Protein AF-A0A401Q670-F1 (afdb_monomer_lite)

pLDDT: mean 93.49, std 8.0, range [47.19, 98.44]

Foldseek 3Di:
DDDDPDDPVVVVVLVVVVVCVVCVVQPHPDPVRVVVCVVVVVRDDDDDDPVRVVVVDDDDDPDDDDDSD

InterPro domains:
  IPR001093 IMP dehydrogenase/GMP reductase [PF00478] (3-59)
  IPR005990 Inosine-5'-monophosphate dehydrogenase [PTHR11911] (3-69)
  IPR013785 Aldolase-type TIM barrel [G3DSA:3.20.20.70] (2-69)

Structure (mmCIF, N/CA/C/O backbone):
data_AF-A0A401Q670-F1
#
_entry.id   AF-A0A401Q670-F1
#
loop_
_atom_site.group_PDB
_atom_site.id
_atom_site.type_symbol
_atom_site.label_atom_id
_atom_site.label_alt_id
_atom_site.label_comp_id
_atom_site.label_asym_id
_atom_site.label_entity_id
_atom_site.label_seq_id
_atom_site.pdbx_PDB_ins_code
_atom_site.Cartn_x
_atom_site.Cartn_y
_atom_site.Cartn_z
_atom_site.occupancy
_atom_site.B_iso_or_equiv
_atom_site.auth_seq_id
_atom_site.auth_comp_id
_atom_site.auth_asym_id
_atom_site.auth_atom_id
_atom_site.pdbx_PDB_model_num
ATOM 1 N N . MET A 1 1 ? 2.852 9.236 -25.215 1.00 47.19 1 MET A N 1
ATOM 2 C CA . MET A 1 1 ? 2.586 7.892 -25.770 1.00 47.19 1 MET A CA 1
ATOM 3 C C . MET A 1 1 ? 2.654 6.911 -24.616 1.00 47.19 1 MET A C 1
ATOM 5 O O . MET A 1 1 ? 3.613 6.980 -23.863 1.00 47.19 1 MET A O 1
ATOM 9 N N . SER A 1 2 ? 1.627 6.093 -24.401 1.00 69.25 2 SER A N 1
ATOM 10 C CA . SER A 1 2 ? 1.686 5.013 -23.411 1.00 69.25 2 SER A CA 1
ATOM 11 C C . SER A 1 2 ? 2.585 3.902 -23.944 1.00 69.25 2 SER A C 1
ATOM 13 O O . SER A 1 2 ? 2.347 3.422 -25.050 1.00 69.25 2 SER A O 1
ATOM 15 N N . GLU A 1 3 ? 3.604 3.520 -23.181 1.00 80.12 3 GLU A N 1
ATOM 16 C CA . GLU A 1 3 ? 4.439 2.361 -23.501 1.00 80.12 3 GLU A CA 1
ATOM 17 C C . GLU A 1 3 ? 3.638 1.061 -23.366 1.00 80.12 3 GLU A C 1
ATOM 19 O O . GLU A 1 3 ? 2.714 0.972 -22.547 1.00 80.12 3 GLU A O 1
ATOM 24 N N . ASP A 1 4 ? 3.986 0.066 -24.184 1.00 85.69 4 ASP A N 1
ATOM 25 C CA . ASP A 1 4 ? 3.404 -1.270 -24.086 1.00 85.69 4 ASP A CA 1
ATOM 26 C C . ASP A 1 4 ? 3.740 -1.885 -22.721 1.00 85.69 4 ASP A C 1
ATOM 28 O O . ASP A 1 4 ? 4.883 -1.851 -22.265 1.00 85.69 4 ASP A O 1
ATOM 32 N N . LYS A 1 5 ? 2.725 -2.430 -22.050 1.00 83.38 5 LYS A N 1
ATOM 33 C CA . LYS A 1 5 ? 2.860 -3.034 -20.714 1.00 83.38 5 LYS A CA 1
ATOM 34 C C . LYS A 1 5 ? 2.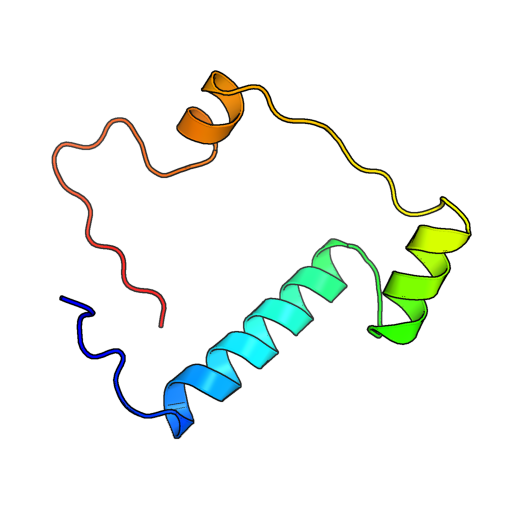867 -4.562 -20.764 1.00 83.38 5 LYS A C 1
ATOM 36 O O . LYS A 1 5 ? 2.786 -5.206 -19.719 1.00 83.38 5 LYS A O 1
ATOM 41 N N . GLY A 1 6 ? 2.940 -5.147 -21.958 1.00 85.69 6 GLY A N 1
ATOM 42 C CA . GLY A 1 6 ? 2.823 -6.579 -22.172 1.00 85.69 6 GLY A CA 1
ATOM 43 C C . GLY A 1 6 ? 1.414 -7.131 -21.931 1.00 85.69 6 GLY A C 1
ATOM 44 O O . GLY A 1 6 ? 0.420 -6.418 -21.807 1.00 85.69 6 GLY A O 1
ATOM 45 N N . SER A 1 7 ? 1.324 -8.462 -21.887 1.00 93.06 7 SER A N 1
ATOM 46 C CA . SER A 1 7 ? 0.051 -9.186 -21.809 1.00 93.06 7 SER A CA 1
ATOM 47 C C . SER A 1 7 ? -0.666 -9.025 -20.465 1.00 93.06 7 SER A C 1
ATOM 49 O O . SER A 1 7 ? -0.066 -9.168 -19.394 1.00 93.06 7 SER A O 1
ATOM 51 N N . ILE A 1 8 ? -1.997 -8.893 -20.521 1.00 94.31 8 ILE A N 1
ATOM 52 C CA . ILE A 1 8 ? -2.876 -8.902 -19.342 1.00 94.31 8 ILE A CA 1
ATOM 53 C C . ILE A 1 8 ? -2.727 -10.174 -18.501 1.00 94.31 8 ILE A C 1
ATOM 55 O O . ILE A 1 8 ? -2.894 -10.123 -17.286 1.00 94.31 8 ILE A O 1
ATOM 59 N N . HIS A 1 9 ? -2.354 -11.300 -19.119 1.00 94.88 9 HIS A N 1
ATOM 60 C CA . HIS A 1 9 ? -2.162 -12.567 -18.416 1.00 94.88 9 HIS A CA 1
ATOM 61 C C . HIS A 1 9 ? -0.980 -12.532 -17.443 1.00 94.88 9 HIS A C 1
ATOM 63 O O . HIS A 1 9 ? -0.951 -13.329 -16.514 1.00 94.88 9 HIS A O 1
ATOM 69 N N . LYS A 1 10 ? -0.025 -11.610 -17.628 1.00 92.25 10 LYS A N 1
ATOM 70 C CA . LYS A 1 10 ? 1.061 -11.354 -16.668 1.00 92.25 10 LYS A CA 1
ATOM 71 C C . LYS A 1 10 ? 0.722 -10.191 -15.741 1.00 92.25 10 LYS A C 1
ATOM 73 O O . LYS A 1 10 ? 0.949 -10.267 -14.537 1.00 92.25 10 LYS A O 1
ATOM 78 N N . PHE A 1 11 ? 0.131 -9.136 -16.297 1.00 93.12 11 PHE A N 1
ATOM 79 C CA . PHE A 1 11 ? -0.128 -7.908 -15.555 1.00 93.12 11 PHE A CA 1
ATOM 80 C C . PHE A 1 11 ? -1.234 -8.058 -14.497 1.00 93.12 11 PHE A C 1
ATOM 82 O O . PHE A 1 11 ? -1.081 -7.571 -13.380 1.00 93.12 11 PHE A O 1
ATOM 89 N N . VAL A 1 12 ? -2.331 -8.761 -14.800 1.00 96.19 12 VAL A N 1
ATOM 90 C CA . VAL A 1 12 ? -3.448 -8.929 -13.852 1.00 96.19 12 VAL A CA 1
ATOM 91 C C . VAL A 1 12 ? -3.042 -9.750 -12.619 1.00 96.19 12 VAL A C 1
ATOM 93 O O . VAL A 1 12 ? -3.301 -9.277 -11.511 1.00 96.19 12 VAL A O 1
ATOM 96 N N . PRO A 1 13 ? -2.365 -10.913 -12.739 1.00 97.06 13 PRO A N 1
ATOM 97 C CA . PRO A 1 13 ? -1.869 -11.634 -11.565 1.00 97.06 13 PRO A CA 1
ATOM 98 C C . PRO A 1 13 ? -0.917 -10.805 -10.698 1.00 97.06 13 PRO A C 1
ATOM 100 O O . PRO A 1 13 ? -1.029 -10.846 -9.474 1.00 97.06 13 PRO A O 1
ATOM 103 N N . TYR A 1 14 ? -0.038 -10.006 -11.315 1.00 95.62 14 TYR A N 1
ATOM 104 C CA . TYR A 1 14 ? 0.843 -9.086 -10.592 1.00 95.62 14 TYR A CA 1
ATOM 105 C C . TYR A 1 14 ? 0.053 -8.077 -9.743 1.00 95.62 14 TYR A C 1
ATOM 107 O O . TYR A 1 14 ? 0.347 -7.895 -8.561 1.00 95.62 14 TYR A O 1
ATOM 115 N N . LEU A 1 15 ? -0.997 -7.470 -10.308 1.00 96.25 15 LEU A N 1
ATOM 116 C CA . LEU A 1 15 ? -1.857 -6.541 -9.569 1.00 96.25 15 LEU A CA 1
ATOM 117 C C . LEU A 1 15 ? -2.600 -7.226 -8.416 1.00 96.25 15 LEU A C 1
ATOM 119 O O . LEU A 1 15 ? -2.691 -6.657 -7.331 1.00 96.25 15 LEU A O 1
ATOM 123 N N . ILE A 1 16 ? -3.116 -8.440 -8.633 1.00 97.56 16 ILE A N 1
ATOM 124 C CA . ILE A 1 16 ? -3.815 -9.203 -7.590 1.00 97.56 16 ILE A CA 1
ATOM 125 C C . ILE A 1 16 ? -2.869 -9.486 -6.419 1.00 97.56 16 ILE A C 1
ATOM 127 O O . ILE A 1 16 ? -3.236 -9.214 -5.276 1.00 97.56 16 ILE A O 1
ATOM 131 N N . ALA A 1 17 ? -1.653 -9.965 -6.697 1.00 97.31 17 ALA A N 1
ATOM 132 C CA . ALA A 1 17 ? -0.644 -10.218 -5.670 1.00 97.31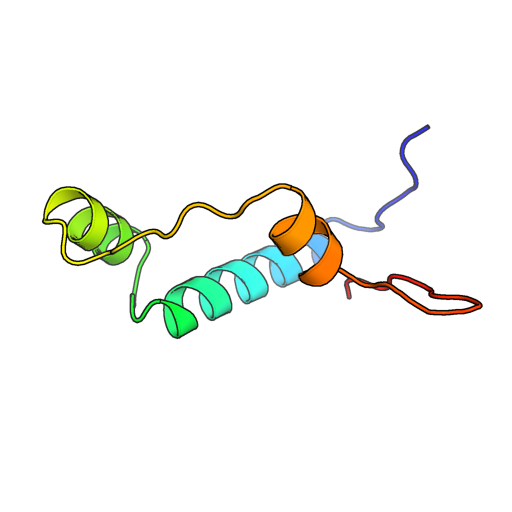 17 ALA A CA 1
ATOM 133 C C . ALA A 1 17 ? -0.279 -8.932 -4.910 1.00 97.31 17 ALA A C 1
ATOM 135 O O . ALA A 1 17 ? -0.284 -8.922 -3.681 1.00 97.31 17 ALA A O 1
ATOM 136 N N . GLY A 1 18 ? -0.060 -7.821 -5.622 1.00 97.25 18 GLY A N 1
ATOM 137 C CA . GLY A 1 18 ? 0.227 -6.525 -5.002 1.00 97.25 18 GLY A CA 1
ATOM 138 C C . GLY A 1 18 ? -0.893 -6.032 -4.079 1.00 97.25 18 GLY A C 1
ATOM 139 O O . GLY A 1 18 ? -0.623 -5.570 -2.972 1.00 97.25 18 GLY A O 1
ATOM 140 N N . ILE A 1 19 ? -2.158 -6.177 -4.487 1.00 97.62 19 ILE A N 1
ATOM 141 C CA . ILE A 1 19 ? -3.313 -5.805 -3.653 1.00 97.62 19 ILE A CA 1
ATOM 142 C C . ILE A 1 19 ? -3.427 -6.723 -2.429 1.00 97.62 19 ILE A C 1
ATOM 144 O O . ILE A 1 19 ? -3.719 -6.240 -1.335 1.00 97.62 19 ILE A O 1
ATOM 148 N N . GLN A 1 20 ? -3.190 -8.029 -2.587 1.00 97.88 20 GLN A N 1
ATOM 149 C CA . GLN A 1 20 ? -3.204 -8.985 -1.475 1.00 97.88 20 GLN A CA 1
ATOM 150 C C . GLN A 1 20 ? -2.113 -8.677 -0.446 1.00 97.88 20 GLN A C 1
ATOM 152 O O . GLN A 1 20 ? -2.409 -8.637 0.746 1.00 97.88 20 GLN A O 1
ATOM 157 N N . HIS A 1 21 ? -0.890 -8.397 -0.902 1.00 97.94 21 HIS A N 1
ATOM 158 C CA . HIS A 1 21 ? 0.218 -8.000 -0.033 1.00 97.94 21 HIS A CA 1
ATOM 159 C C . HIS A 1 21 ? -0.101 -6.686 0.690 1.00 97.94 21 HIS A C 1
ATOM 161 O O . HIS A 1 21 ? 0.036 -6.610 1.905 1.00 97.94 21 HIS A O 1
ATOM 167 N N . GLY A 1 22 ? -0.649 -5.689 -0.014 1.00 97.50 22 GLY A N 1
ATOM 168 C CA . GLY A 1 22 ? -1.097 -4.449 0.623 1.00 97.50 22 GLY A CA 1
ATOM 169 C C . GLY A 1 22 ? -2.178 -4.677 1.687 1.00 97.50 22 GLY A C 1
ATOM 170 O O . GLY A 1 22 ? -2.131 -4.071 2.754 1.00 97.50 22 GLY A O 1
ATOM 171 N N . CYS A 1 23 ? -3.133 -5.582 1.444 1.00 97.75 23 CYS A N 1
ATOM 172 C CA . CYS A 1 23 ? -4.122 -5.955 2.460 1.00 97.75 23 CYS A CA 1
ATOM 173 C C . CYS A 1 23 ? -3.461 -6.619 3.676 1.00 97.75 23 CYS A C 1
ATOM 175 O O . CYS A 1 23 ? -3.832 -6.308 4.807 1.00 97.75 23 CYS A O 1
ATOM 177 N N . GLN A 1 24 ? -2.473 -7.489 3.453 1.00 98.06 24 GLN A N 1
ATOM 178 C CA . GLN A 1 24 ? -1.711 -8.140 4.516 1.00 98.06 24 GLN A CA 1
ATOM 179 C C . GLN A 1 24 ? -0.933 -7.130 5.366 1.00 98.06 24 GLN A C 1
ATOM 181 O O . GLN A 1 24 ? -1.037 -7.191 6.589 1.00 98.06 24 GLN A O 1
ATOM 186 N N . ASP A 1 25 ? -0.221 -6.190 4.742 1.00 97.75 25 ASP A N 1
ATOM 187 C CA . ASP A 1 25 ? 0.555 -5.153 5.437 1.00 97.75 25 ASP A CA 1
ATOM 188 C C . ASP A 1 25 ? -0.342 -4.250 6.298 1.00 97.75 25 ASP A C 1
ATOM 190 O O . ASP A 1 25 ? 0.039 -3.840 7.393 1.00 97.75 25 ASP A O 1
ATOM 194 N N . ILE A 1 26 ? -1.565 -3.977 5.830 1.00 97.44 26 ILE A N 1
ATOM 195 C CA . ILE A 1 26 ? -2.583 -3.231 6.587 1.00 97.44 26 ILE A CA 1
ATOM 196 C C . ILE A 1 26 ? -3.211 -4.089 7.706 1.00 97.44 26 ILE A C 1
ATOM 198 O O . ILE A 1 26 ? -3.775 -3.547 8.656 1.00 97.44 26 ILE A O 1
ATOM 202 N N . GLY A 1 27 ? -3.129 -5.420 7.618 1.00 97.19 27 GLY A N 1
ATOM 203 C CA . GLY A 1 27 ? -3.730 -6.357 8.574 1.00 97.19 27 GLY A CA 1
ATOM 204 C C . GLY A 1 27 ? -5.158 -6.807 8.232 1.00 97.19 27 GLY A C 1
ATOM 205 O O . GLY A 1 27 ? -5.852 -7.365 9.085 1.00 97.19 27 GLY A O 1
ATOM 206 N N . ALA A 1 28 ? -5.616 -6.6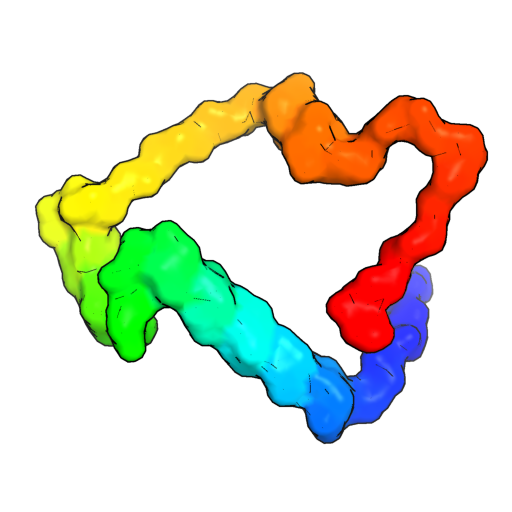03 6.995 1.00 97.94 28 ALA A N 1
ATOM 207 C CA . ALA A 1 28 ? -6.937 -7.019 6.527 1.00 97.94 28 ALA A CA 1
ATOM 208 C C . ALA A 1 28 ? -6.874 -8.339 5.737 1.00 97.94 28 ALA A C 1
ATOM 210 O O . ALA A 1 28 ? -6.136 -8.476 4.766 1.00 97.94 28 ALA A O 1
ATOM 211 N N . LYS A 1 29 ? -7.721 -9.311 6.093 1.00 96.62 29 LYS A N 1
ATOM 212 C CA . LYS A 1 29 ? -7.817 -10.620 5.412 1.00 96.62 29 LYS A CA 1
ATOM 213 C C . LYS A 1 29 ? -8.704 -10.598 4.165 1.00 96.62 29 LYS A C 1
ATOM 215 O O . LYS A 1 29 ? -8.749 -11.568 3.417 1.00 96.62 29 LYS A O 1
ATOM 220 N N . SER A 1 30 ? -9.469 -9.527 3.967 1.00 97.44 30 SER A N 1
ATOM 221 C CA . SER A 1 30 ? -10.336 -9.341 2.802 1.00 97.44 30 SER A CA 1
ATOM 222 C C . SER A 1 30 ? -10.630 -7.864 2.559 1.00 97.44 30 SER A C 1
ATOM 224 O O . SER A 1 30 ? -10.557 -7.046 3.478 1.00 97.44 30 SER A O 1
ATOM 226 N N . LEU A 1 31 ? -11.060 -7.534 1.339 1.00 97.75 31 LEU A N 1
ATOM 227 C CA . LEU A 1 31 ? -11.512 -6.182 0.996 1.00 97.75 31 LEU A CA 1
ATOM 228 C C . LEU A 1 31 ? -12.741 -5.751 1.812 1.00 97.75 31 LEU A C 1
ATOM 230 O O . LEU A 1 31 ? -12.859 -4.583 2.178 1.00 97.75 31 LEU A O 1
ATOM 234 N N . SER A 1 32 ? -13.636 -6.687 2.147 1.00 98.31 32 SER A N 1
ATOM 235 C CA . SER A 1 32 ? -14.786 -6.408 3.013 1.00 98.31 32 SER A CA 1
ATOM 236 C C . SER A 1 32 ? -14.351 -6.029 4.429 1.00 98.31 32 SER A C 1
ATOM 238 O O . SER A 1 32 ? -14.885 -5.073 4.989 1.00 98.31 32 SER A O 1
ATOM 240 N N . GLN A 1 33 ? -13.353 -6.725 4.986 1.00 98.19 33 GLN A N 1
ATOM 241 C CA . GLN A 1 33 ? -12.780 -6.372 6.287 1.00 98.19 33 GLN A CA 1
ATOM 242 C C . GLN A 1 33 ? -12.070 -5.016 6.229 1.00 98.19 33 GLN A C 1
ATOM 244 O O . GLN A 1 33 ? -12.328 -4.175 7.082 1.00 98.19 33 GLN A O 1
ATOM 249 N N . LEU A 1 34 ? -11.249 -4.769 5.201 1.00 98.12 34 LEU A N 1
ATOM 250 C CA . LEU A 1 34 ? -10.570 -3.483 5.010 1.00 98.12 34 LEU A CA 1
ATOM 251 C C . LEU A 1 34 ? -11.575 -2.317 4.981 1.00 98.12 34 LEU A C 1
ATOM 253 O O . LEU A 1 34 ? -11.384 -1.299 5.645 1.00 98.12 34 LEU A O 1
ATOM 257 N N . ARG A 1 35 ? -12.690 -2.489 4.259 1.00 98.31 35 ARG A N 1
ATOM 258 C CA . ARG A 1 35 ? -13.783 -1.508 4.205 1.00 98.31 35 ARG A CA 1
ATOM 259 C C . ARG A 1 35 ? -14.470 -1.326 5.563 1.00 98.31 35 ARG A C 1
ATOM 261 O O . ARG A 1 35 ? -14.803 -0.199 5.919 1.00 98.31 35 ARG A O 1
ATOM 268 N N . ALA A 1 36 ? -14.677 -2.404 6.318 1.00 98.44 36 ALA A N 1
ATOM 269 C CA . ALA A 1 36 ? -15.241 -2.324 7.664 1.00 98.44 36 ALA A CA 1
ATOM 270 C C . ALA A 1 36 ? -14.315 -1.555 8.624 1.00 98.44 36 ALA A C 1
ATOM 272 O O . ALA A 1 36 ? -14.790 -0.648 9.302 1.00 98.44 36 ALA A O 1
ATOM 273 N N . MET A 1 37 ? -13.006 -1.841 8.608 1.00 98.25 37 MET A N 1
ATOM 274 C CA . MET A 1 37 ? -11.985 -1.134 9.402 1.00 98.25 37 MET A CA 1
ATOM 275 C C . MET A 1 37 ? -11.929 0.365 9.081 1.00 98.25 37 MET A C 1
ATOM 277 O O . MET A 1 37 ? -11.715 1.194 9.965 1.00 98.25 37 MET A O 1
ATOM 281 N N . MET A 1 38 ? -12.132 0.730 7.811 1.00 98.12 38 MET A N 1
ATOM 282 C CA . MET A 1 38 ? -12.206 2.127 7.384 1.00 98.12 38 MET A CA 1
ATOM 283 C C . MET A 1 38 ? -13.420 2.843 7.991 1.00 98.12 38 MET A C 1
ATOM 285 O O . MET A 1 38 ? -13.271 3.941 8.521 1.00 98.12 38 MET A O 1
ATOM 289 N N . TYR A 1 39 ? -14.614 2.241 7.936 1.00 98.06 39 TYR A N 1
ATOM 290 C CA . TYR A 1 39 ? -15.820 2.867 8.493 1.00 98.06 39 TYR A CA 1
ATOM 291 C C . TYR A 1 39 ? -15.865 2.851 10.022 1.00 98.06 39 TYR A C 1
ATOM 293 O O . TYR A 1 39 ? -16.420 3.777 10.608 1.00 98.06 39 TYR A O 1
ATOM 301 N N . SER A 1 40 ? -15.287 1.836 10.671 1.00 98.06 40 SER A N 1
ATOM 302 C CA . SER A 1 40 ? -15.159 1.802 12.133 1.00 98.06 40 SER A CA 1
ATOM 303 C C . SER A 1 40 ? -14.114 2.795 12.653 1.00 98.06 40 SER A C 1
ATOM 305 O O . SER A 1 40 ? -14.117 3.131 13.835 1.00 98.06 40 SER A O 1
ATOM 307 N N . GLY A 1 41 ? -13.216 3.270 11.781 1.00 97.56 41 GLY A N 1
ATOM 308 C CA . GLY A 1 41 ? -12.103 4.142 12.141 1.00 97.56 41 GLY A CA 1
ATOM 309 C C . GLY A 1 41 ? -10.931 3.413 12.802 1.00 97.56 41 GLY A C 1
ATOM 310 O O . GLY A 1 41 ? -10.041 4.082 13.329 1.00 97.56 41 GLY A O 1
ATOM 311 N N . GLU A 1 42 ? -10.914 2.079 12.789 1.00 97.75 42 GLU A N 1
ATOM 312 C CA . GLU A 1 42 ? -9.764 1.263 13.202 1.00 97.75 42 GLU A CA 1
ATOM 313 C C . GLU A 1 42 ? -8.566 1.501 12.272 1.00 97.75 42 GLU A C 1
ATOM 315 O O . GLU A 1 42 ? -7.436 1.661 12.731 1.00 97.75 42 GLU A O 1
ATOM 320 N N . LEU A 1 43 ? -8.830 1.632 10.967 1.00 97.81 43 LEU A N 1
ATOM 321 C CA . LEU A 1 43 ? -7.828 2.039 9.986 1.00 97.81 43 LEU A CA 1
ATOM 322 C C . LEU A 1 43 ? -7.502 3.532 10.142 1.00 97.81 43 LEU A C 1
ATOM 324 O O . LEU A 1 43 ? -8.390 4.387 10.086 1.00 97.81 43 LEU A O 1
ATOM 328 N N . LYS A 1 44 ? -6.214 3.856 10.294 1.00 97.44 44 LYS A N 1
ATOM 329 C CA . LYS A 1 44 ? -5.709 5.232 10.388 1.00 97.44 44 LYS A CA 1
ATOM 330 C C . LYS A 1 44 ? -4.894 5.600 9.154 1.00 97.44 44 LYS A C 1
ATOM 332 O O . LYS A 1 44 ? -4.214 4.760 8.575 1.00 97.44 44 LYS A O 1
ATOM 337 N N . PHE A 1 45 ? -4.949 6.876 8.785 1.00 96.56 45 PHE A N 1
ATOM 338 C CA . PHE A 1 45 ? -4.214 7.433 7.654 1.00 96.56 45 PHE A CA 1
ATOM 339 C C . PHE A 1 45 ? -3.348 8.601 8.105 1.00 96.56 45 PHE A C 1
ATOM 341 O O . PHE A 1 45 ? -3.750 9.387 8.963 1.00 96.56 45 PHE A O 1
ATOM 348 N N . GLU A 1 46 ? -2.198 8.751 7.458 1.00 97.19 46 GLU A N 1
ATOM 349 C CA . GLU A 1 46 ? -1.284 9.867 7.660 1.00 97.19 46 GLU A CA 1
ATOM 350 C C . GLU A 1 46 ? -1.128 10.656 6.355 1.00 97.19 46 GLU A C 1
ATOM 352 O O . GLU A 1 46 ? -0.882 10.089 5.287 1.00 97.19 46 GLU A O 1
ATOM 357 N N . LYS A 1 47 ? -1.291 11.982 6.425 1.00 97.19 47 LYS A N 1
ATOM 358 C CA . LYS A 1 47 ? -1.063 12.861 5.272 1.00 97.19 47 LYS A CA 1
ATOM 359 C C . LYS A 1 47 ? 0.435 13.081 5.091 1.00 97.19 47 LYS A C 1
ATOM 361 O O . LYS A 1 47 ? 1.117 13.460 6.035 1.00 97.19 47 LYS A O 1
ATOM 366 N N . ARG A 1 48 ? 0.925 12.935 3.859 1.00 97.50 48 ARG A N 1
ATOM 367 C CA . ARG A 1 48 ? 2.327 13.210 3.511 1.00 97.50 48 ARG A CA 1
ATOM 368 C C . ARG A 1 48 ? 2.475 14.571 2.839 1.00 97.50 48 ARG A C 1
ATOM 370 O O . ARG A 1 48 ? 1.722 14.886 1.916 1.00 97.50 48 ARG A O 1
ATOM 377 N N . THR A 1 49 ? 3.460 15.350 3.284 1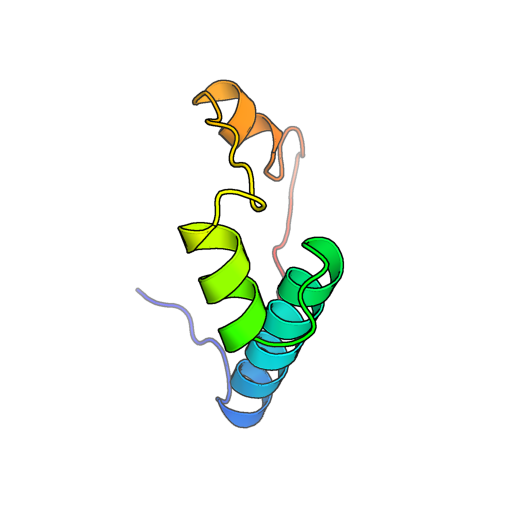.00 97.94 49 THR A N 1
ATOM 378 C CA . THR A 1 49 ? 3.882 16.602 2.635 1.00 97.94 49 THR A CA 1
ATOM 379 C C . THR A 1 49 ? 4.510 16.321 1.269 1.00 97.94 49 THR A C 1
ATOM 381 O O . THR A 1 49 ? 4.875 15.185 0.969 1.00 97.94 49 THR A O 1
ATOM 384 N N . MET A 1 50 ? 4.665 17.354 0.434 1.00 97.00 50 MET A N 1
ATOM 385 C CA . MET A 1 50 ? 5.296 17.203 -0.885 1.00 97.00 50 MET A CA 1
ATOM 386 C C . MET A 1 50 ? 6.715 16.630 -0.779 1.00 97.00 50 MET A C 1
ATOM 388 O O . MET A 1 50 ? 7.045 15.695 -1.500 1.00 97.00 50 MET A O 1
ATOM 392 N N . CYS A 1 51 ? 7.525 17.114 0.169 1.00 96.00 51 CYS A N 1
ATOM 393 C CA . CYS A 1 51 ? 8.874 16.590 0.391 1.00 96.00 51 CYS A CA 1
ATOM 394 C C . CYS A 1 51 ? 8.854 15.109 0.796 1.00 96.00 51 CYS A C 1
ATOM 396 O O . CYS A 1 51 ? 9.558 14.310 0.190 1.00 96.00 51 CYS A O 1
ATOM 398 N N . ALA A 1 52 ? 7.974 14.714 1.724 1.00 96.62 52 ALA A N 1
ATOM 399 C CA . ALA A 1 52 ? 7.859 13.319 2.157 1.00 96.62 52 ALA A CA 1
ATOM 400 C C . ALA A 1 52 ? 7.396 12.369 1.032 1.00 96.62 52 ALA A C 1
ATOM 402 O O . ALA A 1 52 ? 7.684 11.174 1.062 1.00 96.62 52 ALA A O 1
ATOM 403 N N . GLN A 1 53 ? 6.663 12.870 0.032 1.00 96.56 53 GLN A N 1
ATOM 404 C CA . GLN A 1 53 ? 6.305 12.084 -1.154 1.00 96.56 53 GLN A CA 1
ATOM 405 C C . GLN A 1 53 ? 7.495 11.905 -2.103 1.00 96.56 53 GLN A C 1
ATOM 407 O O . GLN A 1 53 ? 7.676 10.809 -2.629 1.00 96.56 53 GLN A O 1
ATOM 412 N N . LEU A 1 54 ? 8.305 12.955 -2.297 1.00 94.56 54 LEU A N 1
ATOM 413 C CA . LEU A 1 54 ? 9.532 12.890 -3.098 1.00 94.56 54 LEU A CA 1
ATOM 414 C C . LEU A 1 54 ? 10.546 11.921 -2.475 1.00 94.56 54 LEU A C 1
ATOM 416 O O . LEU A 1 54 ? 11.084 11.068 -3.177 1.00 94.56 54 LEU A O 1
ATOM 420 N N . GLU A 1 55 ? 10.743 12.010 -1.159 1.00 94.94 55 GLU A N 1
ATOM 421 C CA . GLU A 1 55 ? 11.615 11.110 -0.391 1.00 94.94 55 GLU A CA 1
ATOM 422 C C . GLU A 1 55 ? 11.079 9.672 -0.329 1.00 94.94 55 GLU A C 1
ATOM 424 O O . GLU A 1 55 ? 11.846 8.719 -0.336 1.00 94.94 55 GLU A O 1
ATOM 429 N N . GLY A 1 56 ? 9.757 9.479 -0.313 1.00 94.12 56 GLY A N 1
ATOM 430 C CA . GLY A 1 56 ? 9.159 8.140 -0.330 1.00 94.12 56 GLY A CA 1
ATOM 431 C C . GLY A 1 56 ? 9.294 7.395 -1.667 1.00 94.12 56 GLY A C 1
ATOM 432 O O . GLY A 1 56 ? 8.971 6.209 -1.733 1.00 94.12 56 GLY A O 1
ATOM 433 N N . GLY A 1 57 ? 9.708 8.083 -2.735 1.00 93.12 57 GLY A N 1
ATOM 434 C CA . GLY A 1 57 ? 10.000 7.499 -4.042 1.00 93.12 57 GLY A CA 1
ATOM 435 C C . GLY A 1 57 ? 11.474 7.115 -4.210 1.00 93.12 57 GLY A C 1
ATOM 436 O O . GLY A 1 57 ? 12.253 7.106 -3.266 1.00 93.12 57 GLY A O 1
ATOM 437 N N . VAL A 1 58 ? 11.884 6.809 -5.442 1.00 93.19 58 VAL A N 1
ATOM 438 C CA . VAL A 1 58 ? 13.310 6.629 -5.761 1.00 93.19 58 VAL A CA 1
ATOM 439 C C . VAL A 1 58 ? 13.937 7.999 -6.013 1.00 93.19 58 VAL A C 1
ATOM 441 O O . VAL A 1 58 ? 13.487 8.720 -6.903 1.00 93.19 58 VAL A O 1
ATOM 444 N N . HIS A 1 59 ? 14.980 8.355 -5.262 1.00 92.50 59 HIS A N 1
ATOM 445 C CA . HIS A 1 59 ? 15.666 9.644 -5.378 1.00 92.50 59 HIS A CA 1
ATOM 446 C C . HIS A 1 59 ? 17.183 9.511 -5.140 1.00 92.50 59 HIS A C 1
ATOM 448 O O . HIS A 1 59 ? 17.644 8.539 -4.549 1.00 92.50 59 HIS A O 1
ATOM 454 N N . GLY A 1 60 ? 17.973 10.488 -5.608 1.00 89.88 60 GLY A N 1
ATOM 455 C CA . GLY A 1 60 ? 19.417 10.569 -5.327 1.00 89.88 60 GLY A CA 1
ATOM 456 C C . GLY A 1 60 ? 20.330 9.627 -6.129 1.00 89.88 60 GLY A C 1
ATOM 457 O O . GLY A 1 60 ? 21.451 9.371 -5.699 1.00 89.88 60 GLY A O 1
ATOM 458 N N . LEU A 1 61 ? 19.882 9.111 -7.280 1.00 93.00 61 LEU A N 1
ATOM 459 C CA . LEU A 1 61 ? 20.639 8.166 -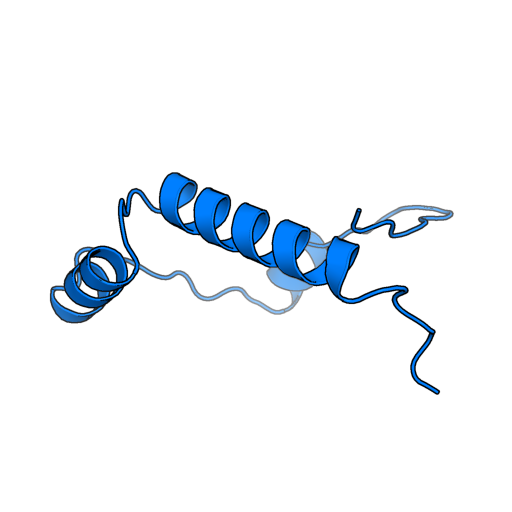8.115 1.00 93.00 61 LEU A CA 1
ATOM 460 C C . LEU A 1 61 ? 21.087 8.789 -9.447 1.00 93.00 61 LEU A C 1
ATOM 462 O O . LEU A 1 61 ? 20.371 9.604 -10.022 1.00 93.00 61 LEU A O 1
ATOM 466 N N . HIS A 1 62 ? 22.243 8.355 -9.970 1.00 89.56 62 HIS A N 1
ATOM 467 C CA . HIS A 1 62 ? 22.724 8.741 -11.308 1.00 89.56 62 HIS A CA 1
ATOM 468 C C . HIS A 1 62 ? 21.885 8.114 -12.439 1.00 8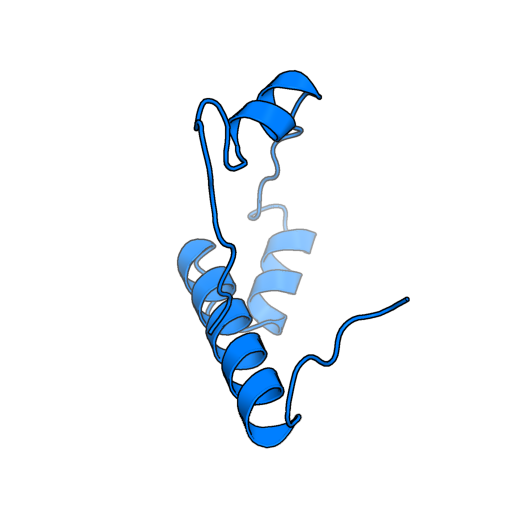9.56 62 HIS A C 1
ATOM 470 O O . HIS A 1 62 ? 21.654 8.749 -13.463 1.00 89.56 62 HIS A O 1
ATOM 476 N N . SER A 1 63 ? 21.408 6.877 -12.250 1.00 92.44 63 SER A N 1
ATOM 477 C CA . SER A 1 63 ? 20.456 6.208 -13.146 1.00 92.44 63 SER A CA 1
ATOM 478 C C . SER A 1 63 ? 19.590 5.206 -12.371 1.00 92.44 63 SER A C 1
ATOM 480 O O . SER A 1 63 ? 20.015 4.679 -11.341 1.00 92.44 63 SER A O 1
ATOM 482 N N . TYR A 1 64 ? 18.365 4.972 -12.847 1.00 91.69 64 TYR A N 1
ATOM 483 C CA . TYR A 1 64 ? 17.401 4.030 -12.274 1.00 91.69 64 TYR A CA 1
ATOM 484 C C . TYR A 1 64 ? 16.494 3.479 -13.378 1.00 91.69 64 TYR A C 1
ATOM 486 O O . TYR A 1 64 ? 15.980 4.241 -14.195 1.00 91.69 64 TYR A O 1
ATOM 494 N N . GLU A 1 65 ? 16.270 2.167 -13.376 1.00 89.81 65 GLU A N 1
ATOM 495 C CA . GLU A 1 65 ? 15.328 1.496 -14.272 1.00 89.81 65 GLU A CA 1
ATOM 496 C C . GLU A 1 65 ? 14.180 0.903 -13.447 1.00 89.81 65 GLU A C 1
ATOM 498 O O . GLU A 1 65 ? 14.398 0.099 -12.537 1.00 89.81 65 GLU A O 1
ATOM 503 N N . LYS A 1 66 ? 12.939 1.289 -13.762 1.00 86.69 66 LYS A N 1
ATOM 504 C CA . LYS A 1 66 ? 11.752 0.792 -13.061 1.00 86.69 66 LYS A CA 1
ATOM 505 C C . LYS A 1 66 ? 11.184 -0.437 -13.763 1.00 86.69 66 LYS A C 1
ATOM 507 O O . LYS A 1 66 ? 10.412 -0.302 -14.709 1.00 86.69 66 LYS A O 1
ATOM 512 N N . ARG A 1 67 ? 11.486 -1.627 -13.244 1.00 86.06 67 ARG A N 1
ATOM 513 C CA . ARG A 1 67 ? 10.778 -2.867 -13.607 1.00 86.06 67 ARG A CA 1
ATOM 514 C C . ARG A 1 67 ? 9.764 -3.219 -12.527 1.00 86.06 67 ARG A C 1
ATOM 516 O O . ARG A 1 67 ? 10.100 -3.254 -11.349 1.00 86.06 67 ARG A O 1
ATOM 523 N N . LEU A 1 68 ? 8.511 -3.406 -12.933 1.00 81.12 68 LEU A N 1
ATOM 524 C CA . LEU A 1 68 ? 7.394 -3.665 -12.019 1.00 81.12 68 LEU A CA 1
ATOM 525 C C . LEU A 1 68 ? 7.220 -5.157 -11.727 1.00 81.12 68 LEU A C 1
ATOM 527 O O . LEU A 1 68 ? 6.879 -5.512 -10.603 1.00 81.12 68 LEU A O 1
ATOM 531 N N . PHE A 1 69 ? 7.450 -5.991 -12.737 1.00 76.31 69 PHE A N 1
ATOM 532 C CA . PHE A 1 69 ? 7.333 -7.444 -12.718 1.00 76.31 69 PHE A CA 1
ATOM 533 C C . PHE A 1 69 ? 8.302 -8.054 -13.734 1.00 76.31 69 PHE A C 1
ATOM 535 O O . PHE A 1 69 ? 8.736 -7.311 -14.648 1.00 76.31 69 PHE A O 1
#

Sequence (69 aa):
MSEDKGSIHKFVPYLIAGIQHGCQDIGAKSLSQLRAMMYSGELKFEKRTMCAQLEGGVHGLHSYEKRLF

Secondary structure (DSSP, 8-state):
-PPP---HHHHHHHHHHHHHHHHHHHT-SSHHHHHHHHHHT-S---PPPHHHHHHTSS-S-S-------

Organism: Scyliorhinus torazame (NCBI:txid75743)

Radius of gyration: 16.4 Å; chains: 1; bounding box: 38×30×39 Å